Protein AF-A0A4Q6B0T4-F1 (afdb_monomer_lite)

Structure (mmCIF, N/CA/C/O backbone):
data_AF-A0A4Q6B0T4-F1
#
_entry.id   AF-A0A4Q6B0T4-F1
#
loop_
_atom_site.group_PDB
_atom_site.id
_atom_site.type_symbol
_atom_site.label_atom_id
_atom_site.label_alt_id
_atom_site.label_comp_id
_atom_site.label_asym_id
_atom_site.label_entity_id
_atom_site.label_seq_id
_atom_site.pdbx_PDB_ins_code
_atom_site.Cartn_x
_atom_site.Cartn_y
_atom_site.Cartn_z
_atom_site.occupancy
_atom_site.B_iso_or_equiv
_atom_site.auth_seq_id
_atom_site.auth_comp_id
_atom_site.auth_asym_id
_atom_site.auth_atom_id
_atom_site.pdbx_PDB_model_num
ATOM 1 N N . PHE A 1 1 ? -2.865 -9.621 8.514 1.00 72.44 1 PHE A N 1
ATOM 2 C CA . PHE A 1 1 ? -2.449 -8.206 8.372 1.00 72.44 1 PHE A CA 1
ATOM 3 C C . PHE A 1 1 ? -3.529 -7.242 8.868 1.00 72.44 1 PHE A C 1
ATOM 5 O O . PHE A 1 1 ? -3.179 -6.166 9.340 1.00 72.44 1 PHE A O 1
ATOM 12 N N . ASP A 1 2 ? -4.805 -7.642 8.859 1.00 79.94 2 ASP A N 1
ATOM 13 C CA . ASP A 1 2 ? -5.926 -6.799 9.300 1.00 79.94 2 ASP A CA 1
ATOM 14 C C . ASP A 1 2 ? -5.802 -6.269 10.727 1.00 79.94 2 ASP A C 1
ATOM 16 O O . ASP A 1 2 ? -6.023 -5.088 10.945 1.00 79.94 2 ASP A O 1
ATOM 20 N N . GLN A 1 3 ? -5.380 -7.091 11.693 1.00 82.19 3 GLN A N 1
ATOM 21 C CA . GLN A 1 3 ? -5.204 -6.648 13.085 1.00 82.19 3 GLN A CA 1
ATOM 22 C C . GLN A 1 3 ? -4.115 -5.573 13.231 1.00 82.19 3 GLN A C 1
ATOM 24 O O . GLN A 1 3 ? -4.280 -4.615 13.978 1.00 82.19 3 GLN A O 1
ATOM 29 N N . ILE A 1 4 ? -3.016 -5.705 12.481 1.00 83.56 4 ILE A N 1
ATOM 30 C CA . ILE A 1 4 ? -1.901 -4.746 12.492 1.00 83.56 4 ILE A CA 1
ATOM 31 C C . ILE A 1 4 ? -2.353 -3.422 11.879 1.00 83.56 4 ILE A C 1
ATOM 33 O O . ILE A 1 4 ? -2.042 -2.356 12.405 1.00 83.56 4 ILE A O 1
ATOM 37 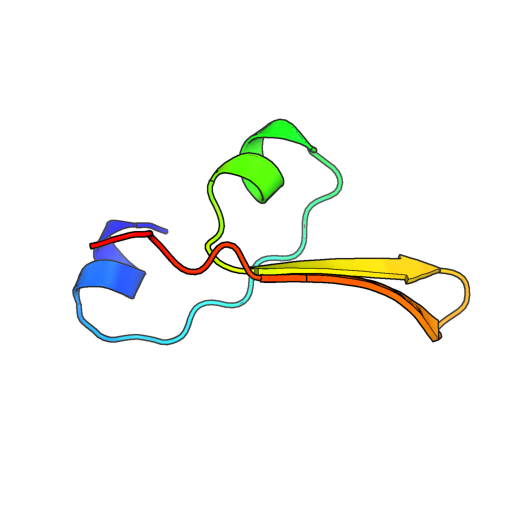N N . HIS A 1 5 ? -3.118 -3.498 10.790 1.00 85.19 5 HIS A N 1
ATOM 38 C CA . HIS A 1 5 ? -3.700 -2.329 10.154 1.00 85.19 5 HIS A CA 1
ATOM 39 C C . HIS A 1 5 ? -4.777 -1.666 11.031 1.00 85.19 5 HIS A C 1
ATOM 41 O O . HIS A 1 5 ? -4.802 -0.444 11.158 1.00 85.19 5 HIS A O 1
ATOM 47 N N . ALA A 1 6 ? -5.617 -2.463 11.698 1.00 84.50 6 ALA A N 1
ATOM 48 C CA . ALA A 1 6 ? -6.632 -2.002 12.645 1.00 84.50 6 ALA A CA 1
ATOM 49 C C . ALA A 1 6 ? -6.018 -1.326 13.879 1.00 84.50 6 ALA A C 1
ATOM 51 O O . ALA A 1 6 ? -6.622 -0.417 14.439 1.00 84.50 6 ALA A O 1
ATOM 52 N N . ALA A 1 7 ? -4.794 -1.701 14.255 1.00 91.25 7 ALA A N 1
ATOM 53 C CA . ALA A 1 7 ? -4.014 -1.018 15.285 1.00 91.25 7 ALA A CA 1
ATOM 54 C C . ALA A 1 7 ? -3.462 0.358 14.842 1.00 91.25 7 ALA A C 1
ATOM 56 O O . ALA A 1 7 ? -2.713 0.979 15.589 1.00 91.25 7 ALA A O 1
ATOM 57 N N . GLY A 1 8 ? -3.809 0.840 13.641 1.00 90.00 8 GLY A N 1
ATOM 58 C CA . GLY A 1 8 ? -3.413 2.153 13.122 1.00 90.00 8 GLY A CA 1
ATOM 59 C C . GLY A 1 8 ? -2.127 2.149 12.295 1.00 90.00 8 GLY A C 1
ATOM 60 O O . GLY A 1 8 ? -1.682 3.207 11.856 1.00 90.00 8 GLY A O 1
ATOM 61 N N . ASN A 1 9 ? -1.531 0.981 12.045 1.00 91.12 9 ASN A N 1
ATOM 62 C CA . ASN A 1 9 ? -0.311 0.895 11.250 1.00 91.12 9 ASN A CA 1
ATOM 63 C C . ASN A 1 9 ? -0.611 0.915 9.745 1.00 91.12 9 ASN A C 1
ATOM 65 O O . ASN A 1 9 ? -1.560 0.291 9.255 1.00 91.12 9 ASN A O 1
ATOM 69 N N . THR A 1 10 ? 0.271 1.562 8.988 1.00 91.06 10 THR A N 1
ATOM 70 C CA . THR A 1 10 ? 0.312 1.432 7.529 1.00 91.06 10 THR A CA 1
ATOM 71 C C . THR A 1 10 ? 1.031 0.137 7.170 1.00 91.06 10 THR A C 1
ATOM 73 O O . THR A 1 10 ? 2.188 -0.054 7.533 1.00 91.06 10 THR A O 1
ATOM 76 N N . VAL A 1 11 ? 0.349 -0.754 6.451 1.00 89.69 11 VAL A N 1
ATOM 77 C CA . VAL A 1 11 ? 0.891 -2.052 6.030 1.00 89.69 11 VAL A CA 1
ATOM 78 C C . VAL A 1 11 ? 1.034 -2.062 4.513 1.00 89.69 11 VAL A C 1
ATOM 80 O O . VAL A 1 11 ? 0.077 -1.760 3.802 1.00 89.69 11 VAL A O 1
ATOM 83 N N . ILE A 1 12 ? 2.219 -2.429 4.026 1.00 92.69 12 ILE A N 1
ATOM 84 C CA . ILE A 1 12 ? 2.482 -2.690 2.608 1.00 92.69 12 ILE A CA 1
ATOM 85 C C . ILE A 1 12 ? 2.776 -4.181 2.474 1.00 92.69 12 ILE A C 1
ATOM 87 O O . ILE A 1 12 ? 3.666 -4.699 3.145 1.00 92.69 12 ILE A O 1
ATOM 91 N N . LEU A 1 13 ? 2.014 -4.865 1.624 1.00 92.06 13 LEU A N 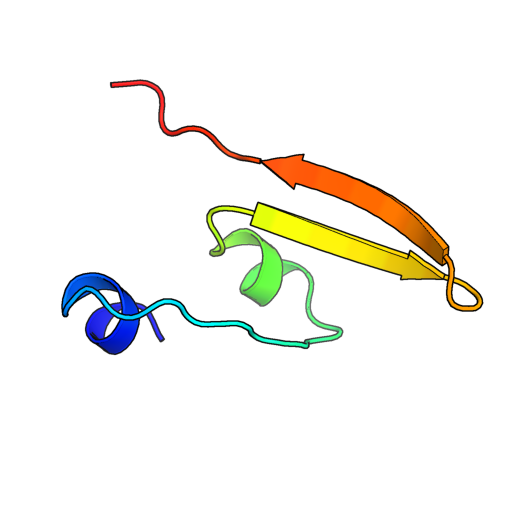1
ATOM 92 C CA . LEU A 1 13 ? 2.156 -6.291 1.353 1.00 92.06 13 LEU A CA 1
ATOM 93 C C . LEU A 1 13 ? 2.368 -6.490 -0.147 1.00 92.06 13 LEU A C 1
ATOM 95 O O . LEU A 1 13 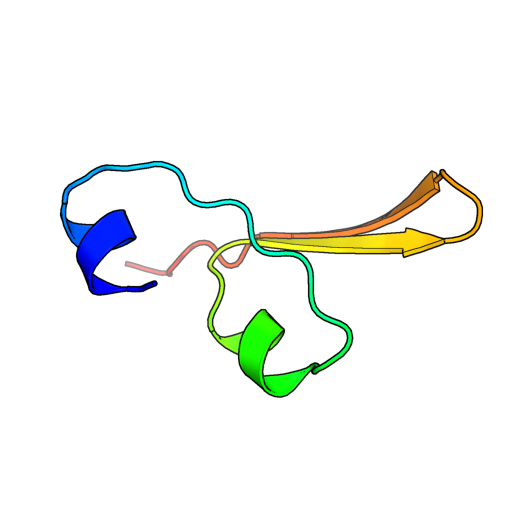? 1.608 -5.956 -0.951 1.00 92.06 13 LEU A O 1
ATOM 99 N N . VAL A 1 14 ? 3.386 -7.267 -0.508 1.00 94.06 14 VAL A N 1
ATOM 100 C CA . VAL A 1 14 ? 3.655 -7.672 -1.891 1.00 94.06 14 VAL A CA 1
ATOM 101 C C . VAL A 1 14 ? 3.287 -9.142 -2.021 1.00 94.06 14 VAL A C 1
ATOM 103 O O . VAL A 1 14 ? 3.773 -9.969 -1.254 1.00 94.06 14 VAL A O 1
ATOM 106 N N . THR A 1 15 ? 2.412 -9.457 -2.970 1.00 94.56 15 THR A N 1
ATOM 107 C CA . THR A 1 15 ? 1.956 -10.821 -3.247 1.00 94.56 15 THR A CA 1
ATOM 108 C C . THR A 1 15 ? 1.692 -10.988 -4.741 1.00 94.56 15 THR A C 1
ATOM 110 O O . THR A 1 15 ? 1.396 -10.010 -5.431 1.00 94.56 15 THR A O 1
ATOM 113 N N . HIS A 1 16 ? 1.805 -12.219 -5.238 1.00 94.56 16 HIS A N 1
ATOM 114 C CA . HIS A 1 16 ? 1.344 -12.602 -6.574 1.00 94.56 16 HIS A CA 1
ATOM 115 C C . HIS A 1 16 ? -0.089 -13.169 -6.560 1.00 94.56 16 HIS A C 1
ATOM 117 O O . HIS A 1 16 ? -0.617 -13.525 -7.609 1.00 94.56 16 HIS A O 1
ATOM 123 N N . GLU A 1 17 ? -0.698 -13.322 -5.383 1.00 93.94 17 GLU A N 1
ATOM 124 C CA . GLU A 1 17 ? -2.034 -13.892 -5.201 1.00 93.94 17 GLU A CA 1
ATOM 125 C C . GLU A 1 17 ? -3.097 -12.781 -5.250 1.00 93.94 17 GLU A C 1
ATOM 127 O O . GLU A 1 17 ? -3.049 -11.809 -4.488 1.00 93.94 17 GLU A O 1
ATOM 132 N N . GLU A 1 18 ? -4.045 -12.887 -6.186 1.00 88.56 18 GLU A N 1
ATOM 133 C CA . GLU A 1 18 ? -5.025 -11.824 -6.448 1.00 88.56 18 GLU A CA 1
ATOM 134 C C . GLU A 1 18 ? -6.083 -11.692 -5.350 1.00 88.56 18 GLU A C 1
ATOM 136 O O . GLU A 1 18 ? -6.542 -10.586 -5.066 1.00 88.56 18 GLU A O 1
ATOM 141 N N . ASP A 1 19 ? -6.449 -12.799 -4.713 1.00 90.75 19 ASP A N 1
ATOM 142 C CA . ASP A 1 19 ? -7.378 -12.863 -3.587 1.00 90.75 19 ASP A CA 1
ATOM 143 C C . ASP A 1 19 ? -6.822 -12.122 -2.365 1.00 90.75 19 ASP A C 1
ATOM 145 O O . ASP A 1 19 ? -7.505 -11.270 -1.799 1.00 90.75 19 ASP A O 1
ATOM 149 N N . ILE A 1 20 ? -5.547 -12.334 -2.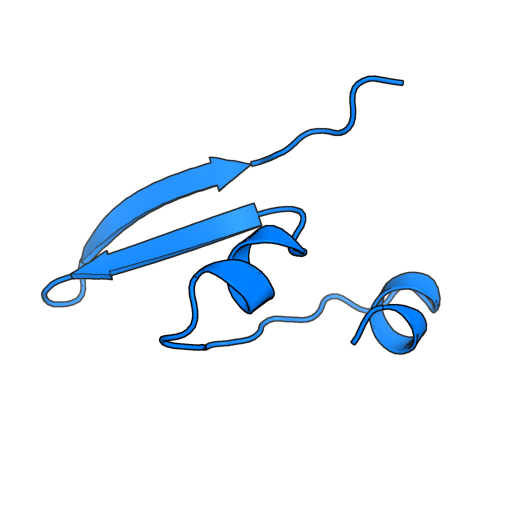025 1.00 89.81 20 ILE A N 1
ATOM 150 C CA . ILE A 1 20 ? -4.869 -11.615 -0.941 1.00 89.81 20 ILE A CA 1
ATOM 151 C C . ILE A 1 20 ? -4.825 -10.109 -1.231 1.00 89.81 20 ILE A C 1
ATOM 153 O O . ILE A 1 20 ? -5.154 -9.296 -0.361 1.00 89.81 20 ILE A O 1
ATOM 157 N N . ALA A 1 21 ? -4.489 -9.712 -2.464 1.00 90.31 21 ALA A N 1
ATOM 158 C CA . ALA A 1 21 ? -4.537 -8.309 -2.877 1.00 90.31 21 ALA A CA 1
ATOM 159 C C . ALA A 1 21 ? -5.968 -7.740 -2.799 1.00 90.31 21 ALA A C 1
ATOM 161 O O . ALA A 1 21 ? -6.167 -6.593 -2.388 1.00 90.31 21 ALA A O 1
ATOM 162 N N . ALA A 1 22 ? -6.982 -8.554 -3.108 1.00 88.44 22 ALA A N 1
ATOM 163 C CA . ALA A 1 22 ? -8.390 -8.187 -3.037 1.00 88.44 22 ALA A CA 1
ATOM 164 C C . ALA A 1 22 ? -8.903 -7.924 -1.610 1.00 88.44 22 ALA A C 1
ATOM 166 O O . ALA A 1 22 ? -9.983 -7.345 -1.485 1.00 88.44 22 ALA A O 1
ATOM 167 N N . HIS A 1 23 ? -8.130 -8.182 -0.556 1.00 88.81 23 HIS A N 1
ATOM 168 C CA . HIS A 1 23 ? -8.440 -7.724 0.805 1.00 88.81 23 HIS A CA 1
ATOM 169 C C . HIS A 1 23 ? -7.883 -6.324 1.138 1.00 88.81 23 HIS A C 1
ATOM 171 O O . HIS A 1 23 ? -8.307 -5.704 2.112 1.00 88.81 23 HIS A O 1
ATOM 177 N N . ALA A 1 24 ? -6.963 -5.776 0.334 1.00 90.62 24 ALA A N 1
ATOM 178 C CA . ALA A 1 24 ? -6.312 -4.495 0.617 1.00 90.62 24 ALA A CA 1
ATOM 179 C C . ALA A 1 24 ? -7.168 -3.272 0.231 1.00 90.62 24 ALA A C 1
ATOM 181 O O . ALA A 1 24 ? -7.878 -3.267 -0.777 1.00 90.62 24 ALA A O 1
ATOM 182 N N . ARG A 1 25 ? -7.042 -2.167 0.977 1.00 90.38 25 ARG A N 1
ATOM 183 C CA . ARG A 1 25 ? -7.717 -0.892 0.642 1.00 90.38 25 ARG A CA 1
ATOM 184 C C . ARG A 1 25 ? -7.179 -0.238 -0.634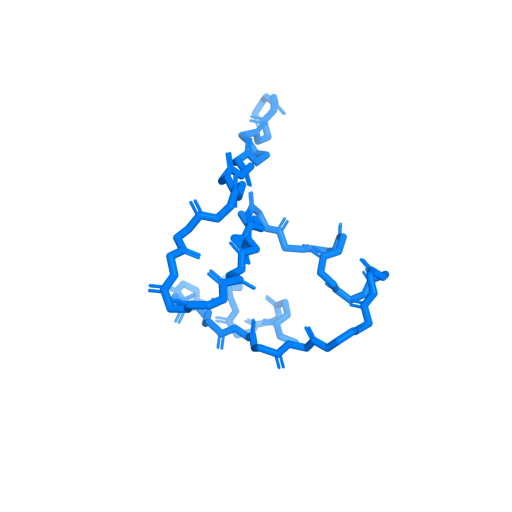 1.00 90.38 25 ARG A C 1
ATOM 186 O O . ARG A 1 25 ? -7.906 0.489 -1.301 1.00 90.38 25 ARG A O 1
ATOM 193 N N . ARG A 1 26 ? -5.919 -0.493 -0.989 1.00 93.00 26 ARG A N 1
ATOM 194 C CA . ARG A 1 26 ? -5.295 -0.024 -2.230 1.00 93.00 26 ARG A CA 1
ATOM 195 C C . ARG A 1 26 ? -4.498 -1.161 -2.848 1.00 93.00 26 ARG A C 1
ATOM 197 O O . ARG A 1 26 ? -3.770 -1.845 -2.135 1.00 93.00 26 ARG A O 1
ATOM 204 N N . ILE A 1 27 ? -4.638 -1.341 -4.153 1.00 94.62 27 ILE A N 1
ATOM 205 C CA . ILE A 1 27 ? -3.900 -2.329 -4.936 1.00 94.62 27 ILE A CA 1
ATOM 206 C C . ILE A 1 27 ? -3.100 -1.567 -5.983 1.00 94.62 27 ILE A C 1
ATOM 208 O O . ILE A 1 27 ? -3.669 -0.811 -6.770 1.00 94.62 27 ILE A O 1
ATOM 212 N N . ILE A 1 28 ? -1.786 -1.775 -5.989 1.00 94.75 28 ILE A N 1
ATOM 213 C CA . ILE A 1 28 ? -0.878 -1.217 -6.990 1.00 94.75 28 ILE A CA 1
ATOM 214 C C . ILE A 1 28 ? -0.275 -2.393 -7.751 1.00 94.75 28 ILE A C 1
ATOM 216 O O . ILE A 1 28 ? 0.331 -3.270 -7.134 1.00 94.75 28 ILE A O 1
ATOM 220 N N . ARG A 1 29 ? -0.438 -2.422 -9.076 1.00 94.56 29 ARG A N 1
ATOM 221 C CA . ARG A 1 29 ? 0.249 -3.390 -9.940 1.00 94.56 29 ARG A CA 1
ATOM 222 C C . ARG A 1 29 ? 1.469 -2.732 -10.546 1.00 94.56 29 ARG A C 1
ATOM 224 O O . ARG A 1 29 ? 1.383 -1.627 -11.080 1.00 94.56 29 ARG A O 1
ATOM 231 N N . LEU A 1 30 ? 2.593 -3.428 -10.452 1.00 94.69 30 LEU A N 1
ATOM 232 C CA . LEU A 1 30 ? 3.853 -3.012 -11.043 1.00 94.69 30 LEU A CA 1
ATOM 233 C C . LEU A 1 30 ? 4.178 -3.923 -12.221 1.00 94.69 30 LEU A C 1
ATOM 235 O O . LEU A 1 30 ? 4.031 -5.141 -12.119 1.00 94.69 30 LEU A O 1
ATOM 239 N N . LYS A 1 31 ? 4.664 -3.333 -13.309 1.00 94.44 31 LYS A N 1
ATOM 240 C CA . LYS A 1 31 ? 5.173 -4.047 -14.476 1.00 94.44 31 LYS A CA 1
ATOM 241 C C . LYS A 1 31 ? 6.368 -3.297 -15.035 1.00 94.44 31 LYS A C 1
ATOM 243 O O . LYS A 1 31 ? 6.305 -2.085 -15.210 1.00 94.44 31 LYS A O 1
ATOM 248 N N . ASP A 1 32 ? 7.470 -4.009 -15.246 1.00 95.62 32 ASP A N 1
ATOM 249 C CA . ASP A 1 32 ? 8.722 -3.447 -15.771 1.00 95.62 32 ASP A CA 1
ATOM 250 C C . ASP A 1 32 ? 9.220 -2.206 -14.996 1.00 95.62 32 ASP A C 1
ATOM 252 O O . ASP A 1 32 ? 9.777 -1.269 -15.560 1.00 95.62 32 ASP A O 1
ATOM 256 N N . GLY A 1 33 ? 8.998 -2.185 -13.675 1.00 93.62 33 GLY A N 1
ATOM 257 C CA . GLY A 1 33 ? 9.385 -1.070 -12.800 1.00 93.62 33 GLY A CA 1
ATOM 258 C C . GLY A 1 33 ? 8.455 0.147 -12.850 1.00 93.62 33 GLY A C 1
ATOM 259 O O . GLY A 1 33 ? 8.712 1.133 -12.162 1.00 93.62 33 GLY A O 1
ATOM 260 N N . LEU A 1 34 ? 7.366 0.080 -13.618 1.00 95.44 34 LEU A N 1
ATOM 261 C CA . LEU A 1 34 ? 6.356 1.126 -13.735 1.00 95.44 34 LEU A CA 1
ATOM 262 C C . LEU A 1 34 ? 5.058 0.716 -13.034 1.00 95.44 34 LEU A C 1
ATOM 264 O O . LEU A 1 34 ? 4.734 -0.468 -12.930 1.00 95.44 34 LEU A O 1
ATOM 268 N N . VAL A 1 35 ? 4.301 1.706 -12.558 1.00 95.38 35 VAL A N 1
ATOM 269 C CA . VAL A 1 35 ? 2.942 1.482 -12.050 1.00 95.38 35 VAL A CA 1
ATOM 270 C C . VAL A 1 35 ? 2.019 1.263 -13.242 1.00 95.38 35 VAL A C 1
ATOM 272 O O . VAL A 1 35 ? 1.774 2.183 -14.016 1.00 95.38 35 VAL A O 1
ATOM 275 N N . GLU A 1 36 ? 1.516 0.040 -13.382 1.00 96.06 36 GLU A N 1
ATOM 276 C CA . GLU A 1 36 ? 0.559 -0.326 -14.426 1.00 96.06 36 GLU A CA 1
ATOM 277 C C . GLU A 1 36 ? -0.863 0.083 -14.023 1.00 96.06 36 GLU A C 1
ATOM 279 O O . GLU A 1 36 ? -1.589 0.682 -14.813 1.00 96.06 36 GLU A O 1
ATOM 284 N N . THR A 1 37 ? -1.254 -0.192 -12.774 1.00 94.81 37 THR A N 1
ATOM 285 C CA . THR A 1 37 ? -2.572 0.189 -12.244 1.00 94.81 37 THR A CA 1
ATOM 286 C C . THR A 1 37 ? -2.485 0.609 -10.788 1.00 94.81 37 THR A C 1
ATOM 288 O O . THR A 1 37 ? -1.803 -0.047 -9.999 1.00 94.81 37 THR A O 1
ATOM 291 N N . ASP A 1 38 ? -3.260 1.626 -10.420 1.00 94.50 38 ASP A N 1
ATOM 292 C CA . ASP A 1 38 ? -3.462 2.061 -9.041 1.00 94.50 38 ASP A CA 1
ATOM 293 C C . ASP A 1 38 ? -4.958 2.109 -8.735 1.00 94.50 38 ASP A C 1
ATOM 295 O O . ASP A 1 38 ? -5.696 2.916 -9.302 1.00 94.50 38 ASP A O 1
ATOM 299 N N . LEU A 1 39 ? -5.417 1.206 -7.872 1.00 93.44 39 LEU A N 1
ATOM 300 C CA . LEU A 1 39 ? -6.817 1.102 -7.488 1.00 93.44 39 LEU A CA 1
ATOM 301 C C . LEU A 1 39 ? -6.940 1.366 -5.996 1.00 93.44 39 LEU A C 1
ATOM 303 O O . LEU A 1 39 ? -6.516 0.550 -5.177 1.00 93.44 39 LEU A O 1
ATOM 307 N N . SER A 1 40 ? -7.562 2.487 -5.637 1.00 90.31 40 SER A N 1
ATOM 308 C CA . SER A 1 40 ? -7.979 2.751 -4.262 1.00 90.31 40 SER A CA 1
ATOM 309 C C . SER A 1 40 ? -9.449 2.380 -4.093 1.00 90.31 40 SER A C 1
ATOM 311 O O . SER A 1 40 ? -10.336 2.937 -4.735 1.00 90.31 40 SER A O 1
ATOM 313 N N . ARG A 1 41 ? -9.720 1.419 -3.212 1.00 80.06 41 ARG A N 1
ATOM 314 C CA . ARG A 1 41 ? -11.064 1.182 -2.698 1.00 80.06 41 ARG A CA 1
ATOM 315 C C . ARG A 1 41 ? -11.249 2.125 -1.527 1.00 80.06 41 ARG A C 1
ATOM 317 O O . ARG A 1 41 ? -10.952 1.791 -0.382 1.00 80.06 41 ARG A O 1
ATOM 324 N N . GLN A 1 42 ? -11.690 3.340 -1.841 1.00 62.25 42 GLN A N 1
ATOM 325 C CA . GLN A 1 42 ? -12.344 4.158 -0.834 1.00 62.25 42 GLN A CA 1
ATOM 326 C C . GLN A 1 42 ? -13.593 3.388 -0.424 1.00 62.25 42 GLN A C 1
ATOM 328 O O . GLN A 1 42 ? -14.474 3.153 -1.252 1.00 62.25 42 GLN A O 1
ATOM 333 N N . SER A 1 43 ? -13.634 2.925 0.822 1.00 54.72 43 SER A N 1
ATOM 334 C CA . SER A 1 43 ? -14.891 2.506 1.419 1.00 54.72 43 SER A CA 1
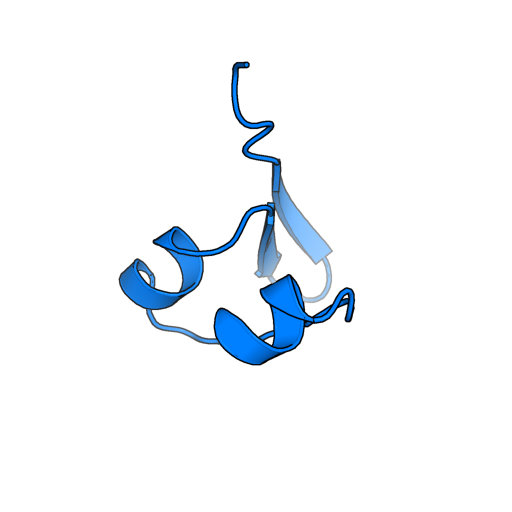ATOM 335 C C . SER A 1 43 ? -15.880 3.651 1.207 1.00 54.72 43 SER A C 1
ATOM 337 O O . SER A 1 43 ? -15.652 4.762 1.682 1.00 54.72 43 SER A O 1
ATOM 339 N N . GLN A 1 44 ? -16.935 3.409 0.428 1.00 53.31 44 GLN A N 1
ATOM 340 C CA . GLN A 1 44 ? -18.167 4.151 0.640 1.00 53.31 44 GLN A CA 1
ATOM 341 C C . GLN A 1 44 ? -18.568 3.920 2.102 1.00 53.31 44 GLN A C 1
ATOM 343 O O . GLN A 1 44 ? -18.469 2.781 2.562 1.00 53.31 44 GLN A O 1
ATOM 348 N N . VAL A 1 45 ? -19.018 5.013 2.734 1.00 35.38 45 VAL A N 1
ATOM 349 C CA . VAL A 1 45 ? -19.408 5.246 4.144 1.00 35.38 45 VAL A CA 1
ATOM 350 C C . VAL A 1 45 ? -18.309 5.284 5.205 1.00 35.38 45 VAL A C 1
ATOM 352 O O . VAL A 1 45 ? -17.585 4.286 5.404 1.00 35.38 45 VAL A O 1
#

Radius of gyration: 11.65 Å; chains: 1; bounding box: 29×19×31 Å

Secondary structure (DSSP, 8-state):
-HHHHHTT-------S-HHHHTTSSEEEEEETTEEEEEEE-----

pLDDT: mean 87.14, std 12.52, range [35.38, 96.06]

Foldseek 3Di:
DVVCVVVVDDDDDDDPDVVVQVVDQWHFDDDPNDTPDIDGNPPDD

Sequence (45 aa):
FDQIHAAGNTVILVTHEEDIAAHARRIIRLKDGLVETDLSRQSQV